Protein AF-A0A8S3K0U3-F1 (afdb_monomer)

Sequence (149 aa):
MLRKSRLRTNMLDFQEYFPNKPEQPYITDAIKQLQLLGLVSTTSVKDFTKLGLSISKLPDLSSLSMSKAVYSALRKRQCGRDLIILSSILSVLNTSAMIKSIPSKYKCAEGDFMTLLNVMNVILLVQGSVPAQEFNIDRVCNAKGLSAS

Secondary structure (DSSP, 8-state):
--------SSTTGGGGG-SSPPPHHHHHHHHHHHHHTTSB-SS-TT-B-HHHHHHTTSPP-SSHHHHHHHHHHHHH-TTHHHHHHHHHHHHH--HHHHHHHS-GGG--TT-HHHHHHHHHHHHHHHHHTS-TTT--HHHHHHHHT-S--

Structure (mmCIF, N/CA/C/O backbone):
data_AF-A0A8S3K0U3-F1
#
_entry.id   AF-A0A8S3K0U3-F1
#
loop_
_atom_site.group_PDB
_atom_site.id
_atom_site.type_symbol
_atom_site.label_atom_id
_atom_site.label_alt_id
_atom_site.label_comp_id
_atom_site.label_asym_id
_atom_site.label_entity_id
_atom_site.label_seq_id
_atom_site.pdbx_PDB_ins_code
_atom_site.Cartn_x
_atom_site.Cartn_y
_atom_site.Cartn_z
_atom_site.occupancy
_atom_site.B_iso_or_equiv
_atom_site.auth_seq_id
_atom_site.auth_comp_id
_atom_site.auth_asym_id
_atom_site.auth_atom_id
_atom_site.pdbx_PDB_model_num
ATOM 1 N N . MET A 1 1 ? 37.350 -10.585 2.686 1.00 34.91 1 MET A N 1
ATOM 2 C CA . MET A 1 1 ? 37.357 -9.658 1.532 1.00 34.91 1 MET A CA 1
ATOM 3 C C . MET A 1 1 ? 35.974 -9.714 0.878 1.00 34.91 1 MET A C 1
ATOM 5 O O . MET A 1 1 ? 35.690 -10.655 0.151 1.00 34.91 1 MET A O 1
ATOM 9 N N . LEU A 1 2 ? 35.062 -8.800 1.229 1.00 29.42 2 LEU A N 1
ATOM 10 C CA . LEU A 1 2 ? 33.711 -8.750 0.645 1.00 29.42 2 LEU A CA 1
ATOM 11 C C . LEU A 1 2 ? 33.823 -8.326 -0.828 1.00 29.42 2 LEU A C 1
ATOM 13 O O . LEU A 1 2 ? 34.353 -7.253 -1.119 1.00 29.42 2 LEU A O 1
ATOM 17 N N . ARG A 1 3 ? 33.373 -9.176 -1.762 1.00 30.59 3 ARG A N 1
ATOM 18 C CA . ARG A 1 3 ? 33.322 -8.845 -3.196 1.00 30.59 3 ARG A CA 1
ATOM 19 C C . ARG A 1 3 ? 32.478 -7.578 -3.374 1.00 30.59 3 ARG A C 1
ATOM 21 O O . ARG A 1 3 ? 31.284 -7.592 -3.093 1.00 30.59 3 ARG A O 1
ATOM 28 N N . LYS A 1 4 ? 33.093 -6.491 -3.855 1.00 38.00 4 LYS A N 1
ATOM 29 C CA . LYS A 1 4 ? 32.368 -5.295 -4.306 1.00 38.00 4 LYS A CA 1
ATOM 30 C C . LYS A 1 4 ? 31.414 -5.717 -5.428 1.00 38.00 4 LYS A C 1
ATOM 32 O O . LYS A 1 4 ? 31.869 -6.165 -6.480 1.00 38.00 4 LYS A O 1
ATOM 37 N N . SER A 1 5 ? 30.112 -5.617 -5.172 1.00 37.31 5 SER A N 1
ATOM 38 C CA . SER A 1 5 ? 29.066 -5.906 -6.152 1.00 37.31 5 SER A CA 1
ATOM 39 C C . SER A 1 5 ? 29.251 -5.010 -7.383 1.00 37.31 5 SER A C 1
ATOM 41 O O . SER A 1 5 ? 29.316 -3.788 -7.254 1.00 37.31 5 SER A O 1
ATOM 43 N N . ARG A 1 6 ? 29.383 -5.612 -8.572 1.00 43.47 6 ARG A N 1
ATOM 44 C CA . ARG A 1 6 ? 29.553 -4.920 -9.865 1.00 43.47 6 ARG A CA 1
ATOM 45 C C . ARG A 1 6 ? 28.216 -4.407 -10.422 1.00 43.47 6 ARG A C 1
ATOM 47 O O . ARG A 1 6 ? 27.995 -4.474 -11.624 1.00 43.47 6 ARG A O 1
ATOM 54 N N . LEU A 1 7 ? 27.318 -3.919 -9.571 1.00 41.59 7 LEU A N 1
ATOM 55 C CA . LEU A 1 7 ? 26.062 -3.323 -10.025 1.00 41.59 7 LEU A CA 1
ATOM 56 C C . LEU A 1 7 ? 26.371 -1.962 -10.663 1.00 41.59 7 LEU A C 1
ATOM 58 O O . LEU A 1 7 ? 26.456 -0.947 -9.969 1.00 41.59 7 LEU A O 1
ATOM 62 N N . ARG A 1 8 ? 26.594 -1.934 -11.983 1.00 44.72 8 ARG A N 1
ATOM 63 C CA . ARG A 1 8 ? 26.752 -0.699 -12.753 1.00 44.72 8 ARG A CA 1
ATOM 64 C C . ARG A 1 8 ? 25.363 -0.143 -13.079 1.00 44.72 8 ARG A C 1
ATOM 66 O O . ARG A 1 8 ? 24.859 -0.218 -14.190 1.00 44.72 8 ARG A O 1
ATOM 73 N N . THR A 1 9 ? 24.783 0.527 -12.088 1.00 52.91 9 THR A N 1
ATOM 74 C CA . THR A 1 9 ? 23.955 1.734 -12.293 1.00 52.91 9 THR A CA 1
ATOM 75 C C . THR A 1 9 ? 22.685 1.655 -13.166 1.00 52.91 9 THR A C 1
ATOM 77 O O . THR A 1 9 ? 22.049 2.693 -13.324 1.00 52.91 9 THR A O 1
ATOM 80 N N . ASN A 1 10 ? 22.253 0.504 -13.699 1.00 55.81 10 ASN A N 1
ATOM 81 C CA . ASN A 1 10 ? 21.026 0.414 -14.504 1.00 55.81 10 ASN A CA 1
ATOM 82 C C . ASN A 1 10 ? 20.195 -0.854 -14.225 1.00 55.81 10 ASN A C 1
ATOM 84 O O . ASN A 1 10 ? 20.694 -1.854 -13.716 1.00 55.81 10 ASN A O 1
ATOM 88 N N . MET A 1 11 ? 18.900 -0.796 -14.554 1.00 57.72 11 MET A N 1
ATOM 89 C CA . MET A 1 11 ? 17.914 -1.833 -14.217 1.00 57.72 11 MET A CA 1
ATOM 90 C C . MET A 1 11 ? 18.153 -3.182 -14.927 1.00 57.72 11 MET A C 1
ATOM 92 O O . MET A 1 11 ? 17.677 -4.211 -14.452 1.00 57.72 11 MET A O 1
ATOM 96 N N . LEU A 1 12 ? 18.895 -3.193 -16.043 1.00 62.97 12 LEU A N 1
ATOM 97 C CA . LEU A 1 12 ? 19.199 -4.408 -16.806 1.00 62.97 12 LEU A CA 1
ATOM 98 C C . LEU A 1 12 ? 20.378 -5.186 -16.216 1.00 62.97 12 LEU A C 1
ATOM 100 O O . LEU A 1 12 ? 20.402 -6.405 -16.337 1.00 62.97 12 LEU A O 1
ATOM 104 N N . ASP A 1 13 ? 21.297 -4.526 -15.509 1.00 63.06 13 ASP A N 1
ATOM 105 C CA . ASP A 1 13 ? 22.433 -5.198 -14.863 1.00 63.06 13 ASP A CA 1
ATOM 106 C C . ASP A 1 13 ? 21.979 -6.255 -13.855 1.00 63.06 13 ASP A C 1
ATOM 108 O O . ASP A 1 13 ? 22.611 -7.296 -13.714 1.00 63.06 13 ASP A O 1
ATOM 112 N N . PHE A 1 14 ? 20.854 -6.027 -13.174 1.00 62.53 14 PHE A N 1
ATOM 113 C CA . PHE A 1 14 ? 20.304 -6.992 -12.224 1.00 62.53 14 PHE A CA 1
ATOM 114 C C . PHE A 1 14 ? 19.883 -8.304 -12.898 1.00 62.53 14 PHE A C 1
ATOM 116 O O . PHE A 1 14 ? 19.982 -9.352 -12.265 1.00 62.53 14 PHE A O 1
ATOM 123 N N . GLN A 1 15 ? 19.480 -8.273 -14.176 1.00 67.81 15 GLN A N 1
ATOM 124 C CA . GLN A 1 15 ? 19.038 -9.457 -14.926 1.00 67.81 15 GLN A CA 1
ATOM 125 C C . GLN A 1 15 ? 20.139 -10.512 -15.061 1.00 67.81 15 GLN A C 1
ATOM 127 O O . GLN A 1 15 ? 19.853 -11.709 -15.074 1.00 67.81 15 GLN A O 1
ATOM 132 N N . GLU A 1 16 ? 21.399 -10.078 -15.133 1.00 68.56 16 GLU A N 1
ATOM 133 C CA . GLU A 1 16 ? 22.550 -10.972 -15.266 1.00 68.56 16 GLU A CA 1
ATOM 134 C C . GLU A 1 16 ? 22.848 -11.760 -13.987 1.00 68.56 16 GLU A C 1
ATOM 136 O O . GLU A 1 16 ? 23.443 -12.834 -14.063 1.00 68.56 16 GLU A O 1
ATOM 141 N N . TYR A 1 17 ? 22.413 -11.257 -12.829 1.00 70.44 17 TYR A N 1
ATOM 142 C CA . TYR A 1 17 ? 22.709 -11.850 -11.524 1.00 70.44 17 TYR A CA 1
ATOM 143 C C . TYR A 1 17 ? 21.557 -12.680 -10.946 1.00 70.44 17 TYR A C 1
ATOM 145 O O . TYR A 1 17 ? 21.711 -13.240 -9.858 1.00 70.44 17 TYR A O 1
ATOM 153 N N . PHE A 1 18 ? 20.418 -12.796 -11.641 1.00 69.00 18 PHE A N 1
ATOM 154 C CA . PHE A 1 18 ? 19.365 -13.711 -11.203 1.00 69.00 18 PHE A CA 1
ATOM 155 C C . PHE A 1 18 ? 19.778 -15.166 -11.472 1.00 69.00 18 PHE A C 1
ATOM 157 O O . PHE A 1 18 ? 20.130 -15.493 -12.607 1.00 69.00 18 PHE A O 1
ATOM 164 N N . PRO A 1 19 ? 19.692 -16.062 -10.469 1.00 78.31 19 PRO A N 1
ATOM 165 C CA . PRO A 1 19 ? 20.012 -17.479 -10.648 1.00 78.31 19 PRO A CA 1
ATOM 166 C C . PRO A 1 19 ? 19.095 -18.153 -11.679 1.00 78.31 19 PRO A C 1
ATOM 168 O O . PRO A 1 19 ? 19.552 -18.999 -12.439 1.00 78.31 19 PRO A O 1
ATOM 171 N N . ASN A 1 20 ? 17.835 -17.712 -11.755 1.00 81.25 20 ASN A N 1
ATOM 172 C CA . ASN A 1 20 ? 16.884 -18.077 -12.799 1.00 81.25 20 ASN A CA 1
ATOM 173 C C . ASN A 1 20 ? 16.449 -16.802 -13.519 1.00 81.25 20 ASN A C 1
ATOM 175 O O . ASN A 1 20 ? 15.807 -15.939 -12.916 1.00 81.25 20 ASN A O 1
ATOM 179 N N . LYS A 1 21 ? 16.819 -16.665 -14.795 1.00 80.69 21 LYS A N 1
ATOM 180 C CA . LYS A 1 21 ? 16.481 -15.473 -15.576 1.00 80.69 21 LYS A CA 1
ATOM 181 C C . LYS A 1 21 ? 14.974 -15.453 -15.857 1.00 80.69 21 LYS A C 1
ATOM 183 O O . LYS A 1 21 ? 14.471 -16.434 -16.405 1.00 80.69 21 LYS A O 1
ATOM 188 N N . PRO A 1 22 ? 14.259 -14.368 -15.516 1.00 79.25 22 PRO A N 1
ATOM 189 C CA . PRO A 1 22 ? 12.858 -14.238 -15.887 1.00 79.25 22 PRO A CA 1
ATOM 190 C C . PRO A 1 22 ? 12.716 -14.183 -17.411 1.00 79.25 22 PRO A C 1
ATOM 192 O O . PRO A 1 22 ? 13.599 -13.680 -18.112 1.00 79.25 22 PRO A O 1
ATOM 195 N N . GLU A 1 23 ? 11.605 -14.702 -17.934 1.00 84.81 23 GLU A N 1
ATOM 196 C CA . GLU A 1 23 ? 11.366 -14.688 -19.377 1.00 84.81 23 GLU A CA 1
ATOM 197 C C . GLU A 1 23 ? 11.202 -13.248 -19.889 1.00 84.81 23 GLU A C 1
ATOM 199 O O . GLU A 1 23 ? 10.648 -12.372 -19.216 1.00 84.81 23 GLU A O 1
ATOM 204 N N . GLN A 1 24 ? 11.656 -13.004 -21.120 1.00 83.38 24 GLN A N 1
ATOM 205 C CA . GLN A 1 24 ? 11.610 -11.676 -21.741 1.00 83.38 24 GLN A CA 1
ATOM 206 C C . GLN A 1 24 ? 10.210 -11.040 -21.807 1.00 83.38 24 GLN A C 1
ATOM 208 O O . GLN A 1 24 ? 10.117 -9.822 -21.619 1.00 83.38 24 GLN A O 1
ATOM 213 N N . PRO A 1 25 ? 9.113 -11.795 -22.014 1.00 87.50 25 PRO A N 1
ATOM 214 C CA . PRO A 1 25 ? 7.769 -11.231 -21.950 1.00 87.50 25 PRO A CA 1
ATOM 215 C C . PRO A 1 25 ? 7.448 -10.592 -20.593 1.00 87.50 25 PRO A C 1
ATOM 217 O O . PRO A 1 25 ? 6.942 -9.471 -20.565 1.00 87.50 25 PRO A O 1
ATOM 220 N N . TYR A 1 26 ? 7.814 -11.236 -19.478 1.00 84.12 26 TYR A N 1
ATOM 221 C CA . TYR A 1 26 ? 7.574 -10.699 -18.131 1.00 84.12 26 TYR A CA 1
ATOM 222 C C . TYR A 1 26 ? 8.380 -9.429 -17.864 1.00 84.12 26 TYR A C 1
ATOM 224 O O . TYR A 1 26 ? 7.859 -8.461 -17.315 1.00 84.12 26 TYR A O 1
ATOM 232 N N . ILE A 1 27 ? 9.644 -9.409 -18.293 1.00 82.88 27 ILE A N 1
ATOM 233 C CA . ILE A 1 27 ? 10.502 -8.222 -18.199 1.0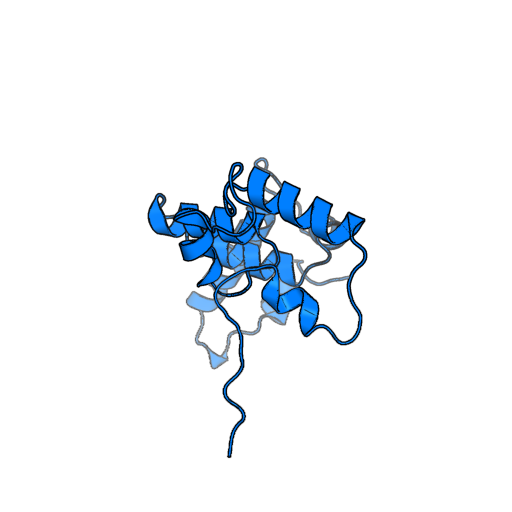0 82.88 27 ILE A CA 1
ATOM 234 C C . ILE A 1 27 ? 9.891 -7.063 -18.997 1.00 82.88 27 ILE A C 1
ATOM 236 O O . ILE A 1 27 ? 9.811 -5.935 -18.509 1.00 82.88 27 ILE A O 1
ATOM 240 N N . THR A 1 28 ? 9.447 -7.343 -20.222 1.00 86.19 28 THR A N 1
ATOM 241 C CA . THR A 1 28 ? 8.863 -6.341 -21.120 1.00 86.19 28 THR A CA 1
ATOM 242 C C . THR A 1 28 ? 7.570 -5.769 -20.546 1.00 86.19 28 THR A C 1
ATOM 244 O O . THR A 1 28 ? 7.368 -4.555 -20.586 1.00 86.19 28 THR A O 1
ATOM 247 N N . ASP A 1 29 ? 6.708 -6.620 -19.988 1.00 87.50 29 ASP A N 1
ATOM 248 C CA . ASP A 1 29 ? 5.469 -6.180 -19.353 1.00 87.50 29 ASP A CA 1
ATOM 249 C C . ASP A 1 29 ? 5.741 -5.323 -18.110 1.00 87.50 29 ASP A C 1
ATOM 251 O O . ASP A 1 29 ? 5.210 -4.219 -17.988 1.00 87.50 29 ASP A O 1
ATOM 255 N N . ALA A 1 30 ? 6.671 -5.746 -17.249 1.00 84.50 30 ALA A N 1
ATOM 256 C CA . ALA A 1 30 ? 7.073 -4.973 -16.077 1.00 84.50 30 ALA A CA 1
ATOM 257 C C . ALA A 1 30 ? 7.612 -3.580 -16.456 1.00 84.50 30 ALA A C 1
ATOM 259 O O . ALA A 1 30 ? 7.240 -2.581 -15.839 1.00 84.50 30 ALA A O 1
ATOM 260 N N . ILE A 1 31 ? 8.440 -3.481 -17.504 1.00 86.69 31 ILE A N 1
ATOM 261 C CA . ILE A 1 31 ? 8.936 -2.193 -18.014 1.00 86.69 31 ILE A CA 1
ATOM 262 C C . ILE A 1 31 ? 7.776 -1.313 -18.493 1.00 86.69 31 ILE A C 1
ATOM 264 O O . ILE A 1 31 ? 7.720 -0.136 -18.130 1.00 86.69 31 ILE A O 1
ATOM 268 N N . LYS A 1 32 ? 6.824 -1.867 -19.255 1.00 88.38 32 LYS A N 1
ATOM 269 C CA . LYS A 1 32 ? 5.641 -1.120 -19.710 1.00 88.38 32 LYS A CA 1
ATOM 270 C C . LYS A 1 32 ? 4.815 -0.604 -18.535 1.00 88.38 32 LYS A C 1
ATOM 272 O O . LYS A 1 32 ? 4.426 0.562 -18.534 1.00 88.38 32 LYS A O 1
ATOM 277 N N . GLN A 1 33 ? 4.590 -1.423 -17.510 1.00 86.31 33 GLN A N 1
ATOM 278 C CA . GLN A 1 33 ? 3.874 -0.995 -16.306 1.00 86.31 33 GLN A CA 1
ATOM 279 C C . GLN A 1 33 ? 4.616 0.131 -15.568 1.00 86.31 33 GLN A C 1
ATOM 281 O O . GLN A 1 33 ? 4.009 1.136 -15.190 1.00 86.31 33 GLN A O 1
ATOM 286 N N . LEU A 1 34 ? 5.940 0.023 -15.419 1.00 86.31 34 LEU A N 1
ATOM 287 C CA . LEU A 1 34 ? 6.775 1.070 -14.821 1.00 86.31 34 LEU A CA 1
ATOM 288 C C . LEU A 1 34 ? 6.723 2.385 -15.613 1.00 86.31 34 LEU A C 1
ATOM 290 O O . LEU A 1 34 ? 6.705 3.464 -15.014 1.00 86.31 34 LEU A O 1
ATOM 294 N N . GLN A 1 35 ? 6.667 2.312 -16.943 1.00 89.50 35 GLN A N 1
ATOM 295 C CA . GLN A 1 35 ? 6.509 3.474 -17.821 1.00 89.50 35 GLN A CA 1
ATOM 296 C C . GLN A 1 35 ? 5.113 4.097 -17.711 1.00 89.50 35 GLN A C 1
ATOM 298 O O . GLN A 1 35 ? 5.007 5.314 -17.568 1.00 89.50 35 GLN A O 1
ATOM 303 N N . LEU A 1 36 ? 4.047 3.288 -17.688 1.00 89.19 36 LEU A N 1
ATOM 304 C CA . LEU A 1 36 ? 2.669 3.758 -17.473 1.00 89.19 36 LEU A CA 1
ATOM 305 C C . LEU A 1 36 ? 2.512 4.469 -16.123 1.00 89.19 36 LEU A C 1
ATOM 307 O O . LEU A 1 36 ? 1.832 5.490 -16.010 1.00 89.19 36 LEU A O 1
ATOM 311 N N . LEU A 1 37 ? 3.195 3.975 -15.090 1.00 86.56 37 LEU A N 1
ATOM 312 C CA . LEU A 1 37 ? 3.238 4.622 -13.782 1.00 86.56 37 LEU A CA 1
ATOM 313 C C . LEU A 1 37 ? 4.148 5.864 -13.752 1.00 86.56 37 LEU A C 1
ATOM 315 O O . LEU A 1 37 ? 4.121 6.605 -12.763 1.00 86.56 37 LEU A O 1
ATOM 319 N N . GLY A 1 38 ? 4.897 6.140 -14.822 1.00 89.06 38 GLY A N 1
ATOM 320 C CA . GLY A 1 38 ? 5.820 7.269 -14.938 1.00 89.06 38 GLY A CA 1
ATOM 321 C C . GLY A 1 38 ? 7.068 7.124 -14.067 1.00 89.06 38 GLY A C 1
ATOM 322 O O . GLY A 1 38 ? 7.650 8.130 -13.662 1.00 89.06 38 GLY A O 1
ATOM 323 N N . LEU A 1 39 ? 7.451 5.893 -13.720 1.00 86.25 39 LEU A N 1
ATOM 324 C CA . LEU A 1 39 ? 8.606 5.583 -12.872 1.00 86.25 39 LEU A CA 1
ATOM 325 C C . LEU A 1 39 ? 9.882 5.407 -13.698 1.00 86.25 39 LEU A C 1
ATOM 327 O O . LEU A 1 39 ? 10.957 5.823 -13.269 1.00 86.25 39 LEU A O 1
ATOM 331 N N . VAL A 1 40 ? 9.749 4.853 -14.899 1.00 88.25 40 VAL A N 1
ATOM 332 C CA . VAL A 1 40 ? 10.826 4.696 -15.883 1.00 88.25 40 VAL A CA 1
ATOM 333 C C . VAL A 1 40 ? 10.513 5.559 -17.102 1.00 88.25 40 VAL A C 1
ATOM 335 O O . VAL A 1 40 ? 9.344 5.757 -17.440 1.00 88.25 40 VAL A O 1
ATOM 338 N N . SER A 1 41 ? 1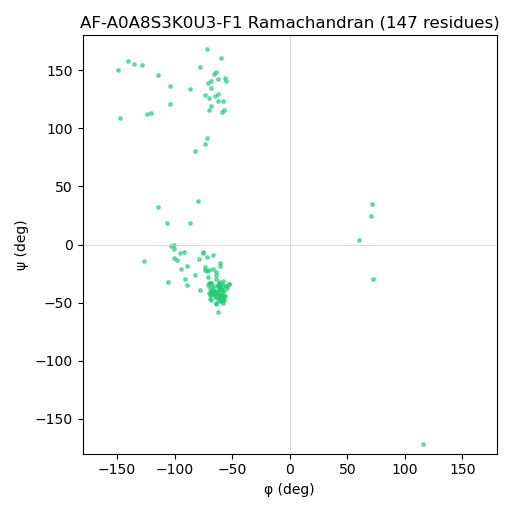1.545 6.115 -17.737 1.00 84.12 41 SER A N 1
ATOM 339 C CA . SER A 1 41 ? 11.375 6.930 -18.940 1.00 84.12 41 SER A CA 1
ATOM 340 C C . SER A 1 41 ? 10.780 6.119 -20.099 1.00 84.12 41 SER A C 1
ATOM 342 O O . SER A 1 41 ? 11.117 4.954 -20.319 1.00 84.12 41 SER A O 1
ATOM 344 N N . THR A 1 42 ? 9.912 6.756 -20.885 1.00 84.62 42 THR A N 1
ATOM 345 C CA . THR A 1 42 ? 9.372 6.185 -22.129 1.00 84.62 42 THR A CA 1
ATOM 346 C C . THR A 1 42 ? 10.401 6.171 -23.259 1.00 84.62 42 THR A C 1
ATOM 348 O O . THR A 1 42 ? 10.282 5.365 -24.175 1.00 84.62 42 THR A O 1
ATOM 351 N N . THR A 1 43 ? 11.428 7.024 -23.189 1.00 81.94 43 THR A N 1
ATOM 352 C CA . THR A 1 43 ? 12.478 7.144 -24.214 1.00 81.94 43 THR A CA 1
ATOM 353 C C . THR A 1 43 ? 13.721 6.308 -23.912 1.00 81.94 43 THR A C 1
ATOM 355 O O . THR A 1 43 ? 14.484 5.994 -24.820 1.00 81.94 43 THR A O 1
ATOM 358 N N . SER A 1 44 ? 13.929 5.930 -22.648 1.00 82.12 44 SER A N 1
ATOM 359 C CA . SER A 1 44 ? 15.069 5.129 -22.196 1.00 82.12 44 SER A CA 1
ATOM 360 C C . SER A 1 44 ? 14.646 4.235 -21.035 1.00 82.12 44 SER A C 1
ATOM 362 O O . SER A 1 44 ? 14.434 4.694 -19.915 1.00 82.12 44 SER A O 1
ATOM 364 N N . VAL A 1 45 ? 14.560 2.928 -21.287 1.00 73.88 45 VAL A N 1
ATOM 365 C CA . VAL A 1 45 ? 14.163 1.921 -20.282 1.00 73.88 45 VAL A CA 1
ATOM 366 C C . VAL A 1 45 ? 15.171 1.764 -19.138 1.00 73.88 45 VAL A C 1
ATOM 368 O O . VAL A 1 45 ? 14.899 1.074 -18.159 1.00 73.88 45 VAL A O 1
ATOM 371 N N . LYS A 1 46 ? 16.348 2.385 -19.266 1.00 72.75 46 LYS A 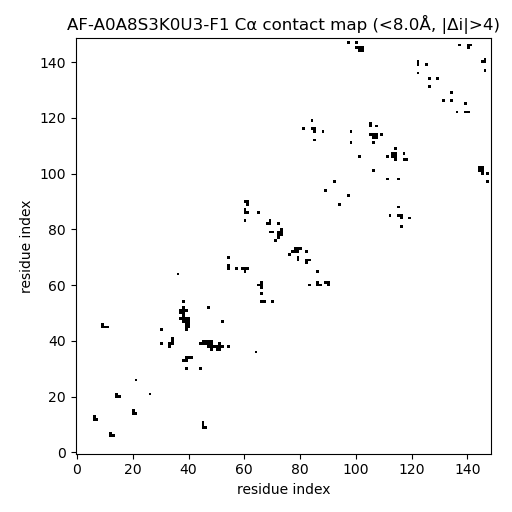N 1
ATOM 372 C CA . LYS A 1 46 ? 17.422 2.350 -18.269 1.00 72.75 46 LYS A 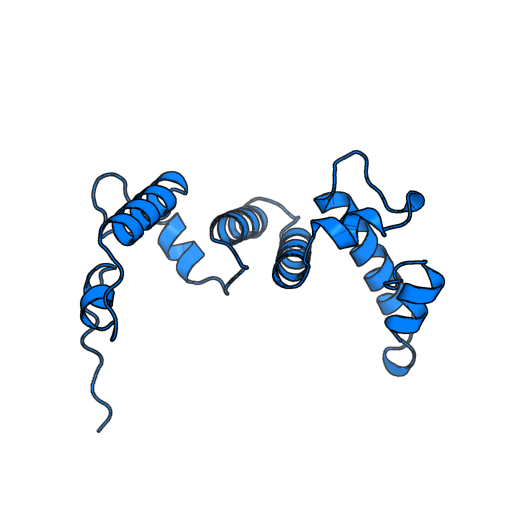CA 1
ATOM 373 C C . LYS A 1 46 ? 17.306 3.472 -17.242 1.00 72.75 46 LYS A C 1
ATOM 375 O O . LYS A 1 46 ? 17.892 3.353 -16.168 1.00 72.75 46 LYS A O 1
ATOM 380 N N . ASP A 1 47 ? 16.547 4.521 -17.553 1.00 82.88 47 ASP A N 1
ATOM 381 C CA . ASP A 1 47 ? 16.532 5.744 -16.764 1.00 82.88 47 ASP A CA 1
ATOM 382 C C . ASP A 1 47 ? 15.268 5.837 -15.914 1.00 82.88 47 ASP A C 1
ATOM 384 O O . ASP A 1 47 ? 14.138 5.883 -16.414 1.00 82.88 47 ASP A O 1
ATOM 388 N N . PHE A 1 48 ? 15.465 5.925 -14.600 1.00 82.62 48 PHE A N 1
ATOM 389 C CA . PHE A 1 48 ? 14.398 6.319 -13.695 1.00 82.62 48 PHE A CA 1
ATOM 390 C C . PHE A 1 48 ? 14.033 7.787 -13.912 1.00 82.62 48 PHE A C 1
ATOM 392 O O . PHE A 1 48 ? 14.892 8.660 -14.052 1.00 82.62 48 PHE A O 1
ATOM 399 N N . THR A 1 49 ? 12.741 8.088 -13.843 1.00 86.44 49 THR A N 1
ATOM 400 C CA . THR A 1 49 ? 12.286 9.475 -13.730 1.00 86.44 49 THR A CA 1
ATOM 401 C C . THR A 1 49 ? 12.597 10.018 -12.328 1.00 86.44 49 THR A C 1
ATOM 403 O O . THR A 1 49 ? 12.879 9.266 -11.390 1.00 86.44 49 THR A O 1
ATOM 406 N N . LYS A 1 50 ? 12.471 11.338 -12.121 1.00 87.31 50 LYS A N 1
ATOM 407 C CA . LYS A 1 50 ? 12.565 11.938 -10.770 1.00 87.31 50 LYS A CA 1
ATOM 408 C C . LYS A 1 50 ? 11.571 11.304 -9.783 1.00 87.31 50 LYS A C 1
ATOM 410 O O . LYS A 1 50 ? 11.887 11.137 -8.602 1.00 87.31 50 LYS A O 1
ATOM 415 N N . LEU A 1 51 ? 10.379 10.946 -10.270 1.00 86.00 51 LEU A N 1
ATOM 416 C CA . LEU A 1 51 ? 9.360 10.239 -9.496 1.00 86.00 51 LEU A CA 1
ATOM 417 C C . LEU A 1 51 ? 9.810 8.807 -9.178 1.00 86.00 51 LEU A C 1
ATOM 419 O O . LEU A 1 51 ? 9.761 8.416 -8.015 1.00 86.00 51 LEU A O 1
ATOM 423 N N . GLY A 1 52 ? 10.304 8.065 -10.175 1.00 84.00 52 GLY A N 1
ATOM 424 C CA . GLY A 1 52 ? 10.824 6.706 -10.001 1.00 84.00 52 GLY A CA 1
ATOM 425 C C . GLY A 1 52 ? 11.954 6.626 -8.980 1.00 84.00 52 GLY A C 1
ATOM 426 O O . GLY A 1 52 ? 11.877 5.837 -8.043 1.00 84.00 52 GLY A O 1
ATOM 427 N N . LEU A 1 53 ? 12.941 7.523 -9.074 1.00 84.62 53 LEU A N 1
ATOM 428 C CA . LEU A 1 53 ? 14.021 7.630 -8.085 1.00 84.62 53 LEU A CA 1
ATOM 429 C C . LEU A 1 53 ? 13.495 7.908 -6.677 1.00 84.62 53 LEU A C 1
ATOM 431 O O . LEU A 1 53 ? 14.015 7.369 -5.704 1.00 84.62 53 LEU A O 1
ATOM 435 N N . SER A 1 54 ? 12.471 8.751 -6.550 1.00 82.44 54 SER A N 1
ATOM 436 C CA . SER A 1 54 ? 11.899 9.071 -5.243 1.00 82.44 54 SER A CA 1
ATOM 437 C C . SER A 1 54 ? 11.134 7.890 -4.645 1.00 82.44 54 SER A C 1
ATOM 439 O O . SER A 1 54 ? 11.275 7.623 -3.456 1.00 82.44 54 SER A O 1
ATOM 441 N N . ILE A 1 55 ? 10.359 7.172 -5.461 1.00 82.25 55 ILE A N 1
ATOM 442 C CA . ILE A 1 55 ? 9.585 6.001 -5.033 1.00 82.25 55 ILE A CA 1
ATOM 443 C C . ILE A 1 55 ? 10.494 4.811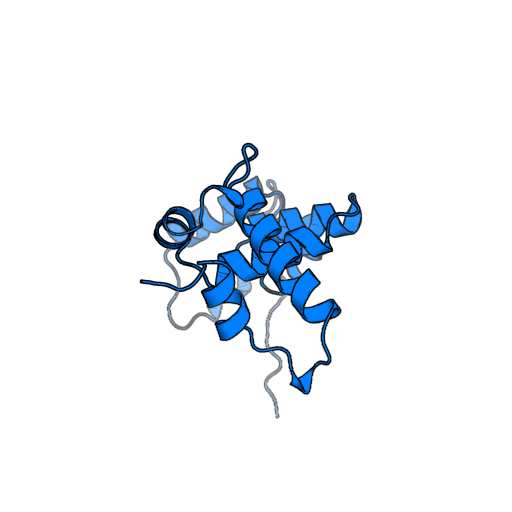 -4.720 1.00 82.25 55 ILE A C 1
ATOM 445 O O . ILE A 1 55 ? 10.237 4.114 -3.749 1.00 82.25 55 ILE A O 1
ATOM 449 N N . SER A 1 56 ? 11.599 4.628 -5.451 1.00 82.06 56 SER A N 1
ATOM 450 C CA . SER A 1 56 ? 12.575 3.552 -5.190 1.00 82.06 56 SER A CA 1
ATOM 451 C C . SER A 1 56 ? 13.229 3.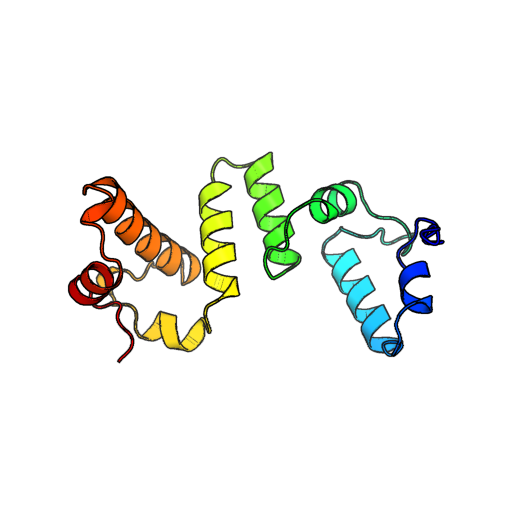610 -3.801 1.00 82.06 56 SER A C 1
ATOM 453 O O . SER A 1 56 ? 13.841 2.641 -3.367 1.00 82.06 56 SER A O 1
ATOM 455 N N . LYS A 1 57 ? 13.116 4.752 -3.109 1.00 81.44 57 LYS A N 1
ATOM 456 C CA . LYS A 1 57 ? 13.633 4.972 -1.751 1.00 81.44 57 LYS A CA 1
ATOM 457 C C . LYS A 1 57 ? 12.585 4.739 -0.662 1.00 81.44 57 LYS A C 1
ATOM 459 O O . LYS A 1 57 ? 12.918 4.839 0.516 1.00 81.44 57 LYS A O 1
ATOM 464 N N . LEU A 1 58 ? 11.325 4.522 -1.036 1.00 76.06 58 LEU A N 1
ATOM 465 C CA . LEU A 1 58 ? 10.273 4.194 -0.082 1.00 76.06 58 LEU A CA 1
ATOM 466 C C . LEU A 1 58 ? 10.386 2.722 0.331 1.00 76.06 58 LEU A C 1
ATOM 468 O O . LEU A 1 58 ? 10.881 1.910 -0.452 1.00 76.06 58 LEU A O 1
ATOM 472 N N . PRO A 1 59 ? 9.918 2.367 1.540 1.00 75.75 59 PRO A N 1
ATOM 473 C CA . PRO A 1 59 ? 9.710 0.967 1.877 1.00 75.75 59 PRO A CA 1
ATOM 474 C C . PRO A 1 59 ? 8.710 0.332 0.904 1.00 75.75 59 PRO A C 1
ATOM 476 O O . PRO A 1 59 ? 7.929 1.029 0.247 1.00 75.75 59 PRO A O 1
ATOM 479 N N . ASP A 1 60 ? 8.726 -0.996 0.829 1.00 76.69 60 ASP A N 1
ATOM 480 C CA . ASP A 1 60 ? 7.725 -1.723 0.061 1.00 76.69 60 ASP A CA 1
ATOM 481 C C . ASP A 1 60 ? 6.328 -1.474 0.654 1.00 76.69 60 ASP A C 1
ATOM 483 O O . ASP A 1 60 ? 6.085 -1.684 1.842 1.00 76.69 60 ASP A O 1
ATOM 487 N N . LEU A 1 61 ? 5.426 -0.977 -0.193 1.00 73.75 61 LEU A N 1
ATOM 488 C CA . LEU A 1 61 ? 4.034 -0.651 0.123 1.00 73.75 61 LEU A CA 1
ATOM 489 C C . LEU A 1 61 ? 3.089 -1.581 -0.654 1.00 73.75 61 LEU A C 1
ATOM 491 O O . LEU A 1 61 ? 1.995 -1.192 -1.063 1.00 73.75 61 LEU A O 1
ATOM 495 N N . SER A 1 62 ? 3.546 -2.817 -0.889 1.00 70.75 62 SER A N 1
ATOM 496 C CA . SER A 1 62 ? 2.820 -3.948 -1.491 1.00 70.75 62 SER A CA 1
ATOM 497 C C . SER A 1 62 ? 2.563 -3.842 -2.986 1.00 70.75 62 SER A C 1
ATOM 499 O O . SER A 1 62 ? 2.481 -4.854 -3.673 1.00 70.75 62 SER A O 1
ATOM 501 N N . SER A 1 63 ? 2.427 -2.629 -3.517 1.00 81.12 63 SER A N 1
ATOM 502 C CA . SER A 1 63 ? 2.370 -2.398 -4.955 1.00 81.12 63 SER A CA 1
ATOM 503 C C . SER A 1 63 ? 2.959 -1.045 -5.325 1.00 81.12 63 SER A C 1
ATOM 505 O O . SER A 1 63 ? 2.839 -0.067 -4.587 1.00 81.12 63 SER A O 1
ATOM 507 N N . LEU A 1 64 ? 3.515 -0.956 -6.532 1.00 80.62 64 LEU A N 1
ATOM 508 C CA . LEU A 1 64 ? 4.051 0.295 -7.076 1.00 80.62 64 LEU A CA 1
ATOM 509 C C . LEU A 1 64 ? 2.981 1.391 -7.197 1.00 80.62 64 LEU A C 1
ATOM 511 O O . LEU A 1 64 ? 3.268 2.570 -6.972 1.00 80.62 64 LEU A O 1
ATOM 515 N N . SER A 1 65 ? 1.738 1.012 -7.509 1.00 83.19 65 SER A N 1
ATOM 516 C CA . SER A 1 65 ? 0.591 1.926 -7.530 1.00 83.19 65 SER A CA 1
ATOM 517 C C . SER A 1 65 ? 0.324 2.523 -6.147 1.00 83.19 65 SER A C 1
ATOM 519 O O . SER A 1 65 ? 0.130 3.735 -6.031 1.00 83.19 65 SER A O 1
ATOM 521 N N . MET A 1 66 ? 0.389 1.703 -5.092 1.00 82.06 66 MET A N 1
ATOM 522 C CA . MET A 1 66 ? 0.242 2.165 -3.712 1.00 82.06 66 MET A CA 1
ATOM 523 C C . MET A 1 66 ? 1.428 3.030 -3.278 1.00 82.06 66 MET A C 1
ATOM 525 O O . MET A 1 66 ? 1.219 4.116 -2.741 1.00 82.06 66 MET A O 1
ATOM 529 N N . SER A 1 67 ? 2.667 2.644 -3.606 1.00 83.38 67 SER A N 1
ATOM 530 C CA . SER A 1 67 ? 3.850 3.474 -3.340 1.00 83.38 67 SER A CA 1
ATOM 531 C C . SER A 1 67 ? 3.734 4.857 -3.986 1.00 83.38 67 SER A C 1
ATOM 533 O O . SER A 1 67 ? 4.064 5.869 -3.365 1.00 83.38 67 SER A O 1
ATOM 535 N N . LYS A 1 68 ? 3.205 4.935 -5.214 1.00 83.75 68 LYS A N 1
ATOM 536 C CA . LYS A 1 68 ? 2.941 6.205 -5.905 1.00 83.75 68 LYS A CA 1
ATOM 537 C C . LYS A 1 68 ? 1.829 7.019 -5.241 1.00 83.75 68 LYS A C 1
ATOM 539 O O . LYS A 1 68 ? 1.959 8.246 -5.142 1.00 83.75 68 LYS A O 1
ATOM 544 N N . ALA A 1 69 ? 0.758 6.369 -4.790 1.00 85.44 69 ALA A N 1
ATOM 545 C CA . ALA A 1 69 ? -0.335 7.021 -4.075 1.00 85.44 69 ALA A CA 1
ATOM 546 C C . ALA A 1 69 ? 0.147 7.603 -2.737 1.00 85.44 69 ALA A C 1
ATOM 548 O O . ALA A 1 69 ? -0.017 8.800 -2.502 1.00 85.44 69 ALA A O 1
ATOM 549 N N . VAL A 1 70 ? 0.843 6.804 -1.923 1.00 83.69 70 VAL A N 1
ATOM 550 C CA . VAL A 1 70 ? 1.442 7.226 -0.646 1.00 83.69 70 VAL A CA 1
ATOM 551 C C . VAL A 1 70 ? 2.449 8.355 -0.858 1.00 83.69 70 VAL A C 1
ATOM 553 O O . VAL A 1 70 ? 2.377 9.367 -0.164 1.00 83.69 70 VAL A O 1
ATOM 556 N N . TYR A 1 71 ? 3.336 8.251 -1.855 1.00 83.81 71 TYR A N 1
ATOM 557 C CA . TYR A 1 71 ? 4.271 9.331 -2.189 1.00 83.81 71 TYR A CA 1
ATOM 558 C C . TYR A 1 71 ? 3.544 10.639 -2.523 1.00 83.81 71 TYR A C 1
ATOM 560 O O . TYR A 1 71 ? 3.911 11.713 -2.040 1.00 83.81 71 TYR A O 1
ATOM 568 N N . SER A 1 72 ? 2.496 10.551 -3.347 1.00 85.88 72 SER A N 1
ATOM 569 C CA . SER A 1 72 ? 1.696 11.710 -3.741 1.00 85.88 72 SER A CA 1
ATOM 570 C C . SER A 1 72 ? 0.969 12.316 -2.548 1.00 85.88 72 SER A C 1
ATOM 572 O O . SER A 1 72 ? 0.935 13.541 -2.434 1.00 85.88 72 SER A O 1
ATOM 574 N N . ALA A 1 73 ? 0.440 11.487 -1.646 1.00 85.88 73 ALA A N 1
ATOM 575 C CA . ALA A 1 73 ? -0.156 11.962 -0.412 1.00 85.88 73 ALA A CA 1
ATOM 576 C C . ALA A 1 73 ? 0.891 12.675 0.441 1.00 85.88 73 ALA A C 1
ATOM 578 O O . ALA A 1 73 ? 0.761 13.872 0.628 1.00 85.88 73 ALA A O 1
ATOM 579 N N . LEU A 1 74 ? 1.992 12.025 0.823 1.00 82.75 74 LEU A N 1
ATOM 580 C CA . LEU A 1 74 ? 3.039 12.622 1.666 1.00 82.75 74 LEU A CA 1
ATOM 581 C C . LEU A 1 74 ? 3.586 13.959 1.140 1.00 82.75 74 LEU A C 1
ATOM 583 O O . LEU A 1 74 ? 3.956 14.825 1.928 1.00 82.75 74 LEU A O 1
ATOM 587 N N . ARG A 1 75 ? 3.671 14.133 -0.184 1.00 82.50 75 ARG A N 1
ATOM 588 C CA . ARG A 1 75 ? 4.232 15.346 -0.800 1.00 82.50 75 ARG A CA 1
ATOM 589 C C . ARG A 1 75 ? 3.213 16.440 -1.098 1.00 82.50 75 ARG A C 1
ATOM 591 O O . ARG A 1 75 ? 3.611 17.598 -1.163 1.00 82.50 75 ARG A O 1
ATOM 598 N N . LYS A 1 76 ? 1.952 16.093 -1.371 1.00 83.44 76 LYS A N 1
ATOM 599 C CA . LYS A 1 76 ? 0.966 17.038 -1.928 1.00 83.44 76 LYS A CA 1
ATOM 600 C C . LYS A 1 76 ? -0.329 17.140 -1.128 1.00 83.44 76 LYS A C 1
ATOM 602 O O . LYS A 1 76 ? -1.115 18.045 -1.391 1.00 83.44 76 LYS A O 1
ATOM 607 N N . ARG A 1 77 ? -0.599 16.215 -0.207 1.00 75.62 77 ARG A N 1
ATOM 608 C CA . ARG A 1 77 ? -1.854 16.134 0.552 1.00 75.62 77 ARG A CA 1
ATOM 609 C C . ARG A 1 77 ? -1.554 15.882 2.033 1.00 75.62 77 ARG A C 1
ATOM 611 O O . ARG A 1 77 ? -0.539 15.310 2.391 1.00 75.62 77 ARG A O 1
ATOM 618 N N . GLN A 1 78 ? -2.458 16.259 2.926 1.00 77.38 78 GLN A N 1
ATOM 619 C CA . GLN A 1 78 ? -2.281 15.996 4.363 1.00 77.38 78 GLN A CA 1
ATOM 620 C C . GLN A 1 78 ? -2.803 14.607 4.794 1.00 77.38 78 GLN A C 1
ATOM 622 O O . GLN A 1 78 ? -3.001 14.365 5.976 1.00 77.38 78 GLN A O 1
ATOM 627 N N . CYS A 1 79 ? -2.991 13.672 3.853 1.00 82.44 79 CYS A N 1
ATOM 628 C CA . CYS A 1 79 ? -3.544 12.329 4.097 1.00 82.44 79 CYS A CA 1
ATOM 629 C C . CYS A 1 79 ? -2.503 11.193 4.025 1.00 82.44 79 CYS A C 1
ATOM 631 O O . CYS A 1 79 ? -2.850 10.027 3.844 1.00 82.44 79 CYS A O 1
ATOM 633 N N . GLY A 1 80 ? -1.205 11.507 4.140 1.00 81.75 80 GLY A N 1
ATOM 634 C CA . GLY A 1 80 ? -0.136 10.505 4.026 1.00 81.75 80 GLY A CA 1
ATOM 635 C C . GLY A 1 80 ? -0.242 9.373 5.054 1.00 81.75 80 GLY A C 1
ATOM 636 O O . GLY A 1 80 ? -0.023 8.215 4.710 1.00 81.75 80 GLY A O 1
ATOM 637 N N . ARG A 1 81 ? -0.640 9.695 6.291 1.00 83.25 81 ARG A N 1
ATOM 638 C CA . ARG A 1 81 ? -0.858 8.712 7.365 1.00 83.25 81 ARG A CA 1
ATOM 639 C C . ARG A 1 81 ? -1.943 7.698 6.999 1.00 83.25 81 ARG A C 1
ATOM 641 O O . ARG A 1 81 ? -1.718 6.501 7.143 1.00 83.25 81 ARG A O 1
ATOM 648 N N . ASP A 1 82 ? -3.075 8.172 6.494 1.00 84.25 82 ASP A N 1
ATOM 649 C CA . ASP A 1 82 ? -4.226 7.326 6.169 1.00 84.25 82 ASP A CA 1
ATOM 650 C C . ASP A 1 82 ? -3.909 6.372 5.014 1.00 84.25 82 ASP A C 1
ATOM 652 O O . ASP A 1 82 ? -4.270 5.197 5.060 1.00 84.25 82 ASP A O 1
ATOM 656 N N . LEU A 1 83 ? -3.150 6.832 4.011 1.00 82.62 83 LEU A N 1
ATOM 657 C CA . LEU A 1 83 ? -2.694 5.950 2.935 1.00 82.62 83 LEU A CA 1
ATOM 658 C C . LEU A 1 83 ? -1.643 4.934 3.387 1.00 82.62 83 LEU A C 1
ATOM 660 O O . LEU A 1 83 ? -1.639 3.819 2.875 1.00 82.62 83 LEU A O 1
ATOM 664 N N . ILE A 1 84 ? -0.770 5.276 4.339 1.00 81.62 84 ILE A N 1
ATOM 665 C CA . ILE A 1 84 ? 0.156 4.296 4.926 1.00 81.62 84 ILE A CA 1
ATOM 666 C C . ILE A 1 84 ? -0.632 3.216 5.673 1.00 81.62 84 ILE A C 1
ATOM 668 O O . ILE A 1 84 ? -0.355 2.032 5.505 1.00 81.62 84 ILE A O 1
ATOM 672 N N . ILE A 1 85 ? -1.645 3.608 6.450 1.00 83.56 85 ILE A N 1
ATOM 673 C CA . ILE A 1 85 ? -2.539 2.670 7.137 1.00 83.56 85 ILE A CA 1
ATOM 674 C C . ILE A 1 85 ? -3.221 1.744 6.125 1.00 83.56 85 ILE A C 1
ATOM 676 O O . ILE A 1 85 ? -3.165 0.525 6.274 1.00 83.56 85 ILE A O 1
ATOM 680 N N . LEU A 1 86 ? -3.810 2.305 5.068 1.00 84.44 86 LEU A N 1
ATOM 681 C CA . LEU A 1 86 ? -4.472 1.517 4.029 1.00 84.44 86 LEU A CA 1
ATOM 682 C C . LEU A 1 86 ? -3.511 0.571 3.315 1.00 84.44 86 LEU A C 1
ATOM 684 O O . LEU A 1 86 ? -3.844 -0.593 3.121 1.00 84.44 86 LEU A O 1
ATOM 688 N N . SER A 1 87 ? -2.308 1.033 2.977 1.00 81.25 87 SER A N 1
ATOM 689 C CA . SER A 1 87 ? -1.275 0.186 2.381 1.00 81.25 87 SER A CA 1
ATOM 690 C C . SER A 1 87 ? -0.943 -1.014 3.267 1.00 81.25 87 SER A C 1
ATOM 692 O O . SER A 1 87 ? -0.852 -2.128 2.762 1.00 81.25 87 SER A O 1
ATOM 694 N N . SER A 1 88 ? -0.789 -0.801 4.575 1.00 80.94 88 SER A N 1
ATOM 695 C CA . SER A 1 88 ? -0.486 -1.869 5.533 1.00 80.94 88 SER A CA 1
ATOM 696 C C . SER A 1 88 ? -1.644 -2.851 5.711 1.00 80.94 88 SER A C 1
ATOM 698 O O . SER A 1 88 ? -1.420 -4.033 5.929 1.00 80.94 88 SER A O 1
ATOM 700 N N . ILE A 1 89 ? -2.890 -2.386 5.607 1.00 81.06 89 ILE A N 1
ATOM 701 C CA . ILE A 1 89 ? -4.071 -3.255 5.666 1.00 81.06 89 ILE A CA 1
ATOM 702 C C . ILE A 1 89 ? -4.140 -4.138 4.412 1.00 81.06 89 ILE A C 1
ATOM 704 O O . ILE A 1 89 ? -4.339 -5.350 4.499 1.00 81.06 89 ILE A O 1
ATOM 708 N N . LEU A 1 90 ? -3.949 -3.537 3.237 1.00 80.19 90 LEU A N 1
ATOM 709 C CA . LEU A 1 90 ? -4.050 -4.225 1.949 1.00 80.19 90 LEU A CA 1
ATOM 710 C C . LEU A 1 90 ? -2.904 -5.215 1.704 1.00 80.19 90 LEU A C 1
ATOM 712 O O . LEU A 1 90 ? -3.070 -6.131 0.905 1.00 80.19 90 LEU A O 1
ATOM 716 N N . SER A 1 91 ? -1.767 -5.053 2.387 1.00 75.31 91 SER A N 1
ATOM 717 C CA . SER A 1 91 ? -0.627 -5.971 2.292 1.00 75.31 91 SER A CA 1
ATOM 718 C C . SER A 1 91 ? -0.880 -7.327 2.955 1.00 75.31 91 SER A C 1
ATOM 720 O O . SER A 1 91 ? -0.295 -8.328 2.546 1.00 75.31 91 SER A O 1
ATOM 722 N N . VAL A 1 92 ? -1.749 -7.357 3.971 1.00 73.69 92 VAL A N 1
ATOM 723 C CA . VAL A 1 92 ? -2.008 -8.540 4.806 1.00 73.69 92 VAL A CA 1
ATOM 724 C C . VAL A 1 92 ? -3.351 -9.192 4.474 1.00 73.69 92 VAL A C 1
ATOM 726 O O . VAL A 1 92 ? -3.498 -10.407 4.595 1.00 73.69 92 VAL A O 1
ATOM 729 N N . LEU A 1 93 ? -4.356 -8.409 4.075 1.00 70.19 93 LEU A N 1
ATOM 730 C CA . LEU A 1 93 ? -5.717 -8.919 3.929 1.00 70.19 93 LEU A CA 1
ATOM 731 C C . LEU A 1 93 ? -5.994 -9.537 2.555 1.00 70.19 93 LEU A C 1
ATOM 733 O O . LEU A 1 93 ? -5.808 -8.904 1.517 1.00 70.19 93 LEU A O 1
ATOM 737 N N . ASN A 1 94 ? -6.622 -10.717 2.557 1.00 65.06 94 ASN A N 1
ATOM 738 C CA . ASN A 1 94 ? -7.439 -11.164 1.430 1.00 65.06 94 ASN A CA 1
ATOM 739 C C . ASN A 1 94 ? -8.757 -10.367 1.442 1.00 65.06 94 ASN A C 1
ATOM 741 O O . ASN A 1 94 ? -9.750 -10.747 2.068 1.00 65.06 94 ASN A O 1
ATOM 745 N N . THR A 1 95 ? -8.713 -9.194 0.816 1.00 65.06 95 THR A N 1
ATOM 746 C CA . THR A 1 95 ? -9.678 -8.095 0.967 1.00 65.06 95 THR A CA 1
ATOM 747 C C . THR A 1 95 ? -11.132 -8.4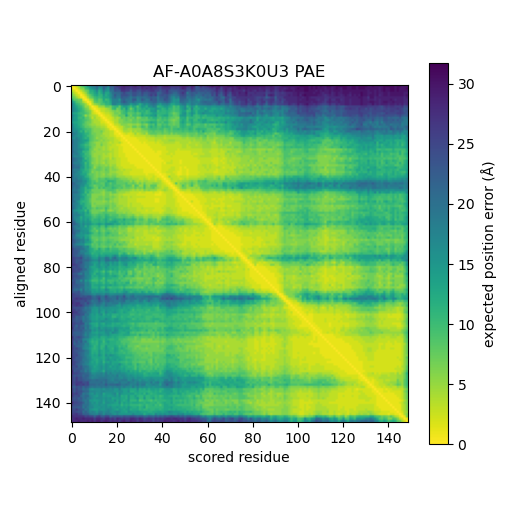95 0.722 1.00 65.06 95 THR A C 1
ATOM 749 O O . THR A 1 95 ? -12.023 -8.051 1.442 1.00 65.06 95 THR A O 1
ATOM 752 N N . SER A 1 96 ? -11.394 -9.373 -0.246 1.00 65.38 96 SER A N 1
ATOM 753 C CA . SER A 1 96 ? -12.758 -9.647 -0.718 1.00 65.38 96 SER A CA 1
ATOM 754 C C . SER A 1 96 ? -13.668 -10.362 0.295 1.00 65.38 96 SER A C 1
ATOM 756 O O . SER A 1 96 ? -14.849 -10.024 0.403 1.00 65.38 96 SER A O 1
ATOM 758 N N . ALA A 1 97 ? -13.148 -11.335 1.048 1.00 69.31 97 ALA A N 1
ATOM 759 C CA . ALA A 1 97 ? -13.925 -12.062 2.055 1.00 69.31 97 ALA A CA 1
ATOM 760 C C . ALA A 1 97 ? -14.091 -11.235 3.339 1.00 69.31 97 ALA A C 1
ATOM 762 O O . ALA A 1 97 ? -15.179 -11.184 3.911 1.00 69.31 97 ALA A O 1
ATOM 763 N N . MET A 1 98 ? -13.034 -10.523 3.734 1.00 75.88 98 MET A N 1
ATOM 764 C CA . MET A 1 98 ? -13.003 -9.714 4.952 1.00 75.88 98 MET A CA 1
ATOM 765 C C . MET A 1 98 ? -13.927 -8.490 4.862 1.00 75.88 98 MET A C 1
ATOM 767 O O . MET A 1 98 ? -14.660 -8.204 5.800 1.00 75.88 98 MET A O 1
ATOM 771 N N . ILE A 1 99 ? -14.003 -7.810 3.712 1.00 81.31 99 ILE A N 1
ATOM 772 C CA . ILE A 1 99 ? -14.917 -6.664 3.540 1.00 81.31 99 ILE A CA 1
ATOM 773 C C . ILE A 1 99 ? -16.389 -7.078 3.699 1.00 81.31 99 ILE A C 1
ATOM 775 O O . ILE A 1 99 ? -17.207 -6.322 4.233 1.00 81.31 99 ILE A O 1
ATOM 779 N N . LYS A 1 100 ? -16.749 -8.290 3.257 1.00 82.62 100 LYS A N 1
ATOM 780 C CA . LYS A 1 100 ? -18.124 -8.793 3.373 1.00 82.62 100 LYS A CA 1
ATOM 781 C C . LYS A 1 100 ? -18.535 -9.023 4.825 1.00 82.62 100 LYS A C 1
ATOM 783 O O . LYS A 1 100 ? -19.695 -8.758 5.137 1.00 82.62 100 LYS A O 1
ATOM 788 N N . SER A 1 101 ? -17.611 -9.460 5.684 1.00 85.25 101 SER A N 1
ATOM 789 C CA . SER A 1 101 ? -17.877 -9.717 7.104 1.00 85.25 101 SER A CA 1
ATOM 790 C C . SER A 1 101 ? -17.919 -8.448 7.961 1.00 85.25 101 SER A C 1
ATOM 792 O O . SER A 1 101 ? -18.399 -8.502 9.089 1.00 85.25 101 SER A O 1
ATOM 794 N N . ILE A 1 102 ? -17.470 -7.295 7.446 1.00 88.69 102 ILE A N 1
ATOM 795 C CA . ILE A 1 102 ? -17.550 -6.024 8.178 1.00 88.69 102 ILE A CA 1
ATOM 796 C C . ILE A 1 102 ? -19.027 -5.629 8.390 1.00 88.69 102 ILE A C 1
ATOM 798 O O . ILE A 1 102 ? -19.784 -5.531 7.414 1.00 88.69 102 ILE A O 1
ATOM 802 N N . PRO A 1 103 ? -19.449 -5.321 9.634 1.00 90.25 103 PRO A N 1
ATOM 803 C CA . PRO A 1 103 ? -20.798 -4.844 9.923 1.00 90.25 103 PRO A CA 1
ATOM 804 C C . PRO A 1 103 ? -21.177 -3.598 9.114 1.00 90.25 103 PRO A C 1
ATOM 806 O O . PRO A 1 103 ? -20.380 -2.671 8.970 1.00 90.25 103 PRO A O 1
ATOM 809 N N . SER A 1 104 ? -22.429 -3.530 8.651 1.00 89.81 104 SER A N 1
ATOM 810 C CA . SER A 1 104 ? -22.939 -2.443 7.794 1.00 89.81 104 SER A CA 1
ATOM 811 C C . SER A 1 104 ? -22.708 -1.041 8.363 1.00 89.81 104 SER A C 1
ATOM 813 O O . SER A 1 104 ? -22.401 -0.129 7.606 1.00 89.81 104 SER A O 1
ATOM 815 N N . LYS A 1 105 ? -22.765 -0.878 9.691 1.00 89.44 105 LYS A N 1
ATOM 816 C CA . LYS A 1 105 ? -22.506 0.396 10.388 1.00 89.44 105 LYS A CA 1
ATOM 817 C C . LYS A 1 105 ? -21.097 0.971 10.181 1.00 89.44 105 LYS A C 1
ATOM 819 O O . LYS A 1 105 ? -20.890 2.146 10.454 1.00 89.44 105 LYS A O 1
ATOM 824 N N . TYR A 1 106 ? -20.135 0.155 9.746 1.00 89.25 106 TYR A N 1
ATOM 825 C CA . TYR A 1 106 ? -18.778 0.603 9.414 1.00 89.25 106 TYR A CA 1
ATOM 826 C C . TYR A 1 106 ? -18.555 0.776 7.911 1.00 89.25 106 TYR A C 1
ATOM 828 O O . TYR A 1 106 ? -17.541 1.352 7.516 1.00 89.25 106 TYR A O 1
ATOM 836 N N . LYS A 1 107 ? -19.484 0.295 7.073 1.00 90.50 107 LYS A N 1
ATOM 837 C CA . LYS A 1 107 ? -19.384 0.427 5.619 1.00 90.50 107 LYS A CA 1
ATOM 838 C C . LYS A 1 107 ? -19.553 1.885 5.217 1.00 90.50 107 LYS A C 1
ATOM 840 O O . LYS A 1 107 ? -20.444 2.582 5.695 1.00 90.50 107 LYS A O 1
ATOM 845 N N . CYS A 1 108 ? -18.681 2.334 4.328 1.00 91.06 108 CYS A N 1
ATOM 846 C CA . CYS A 1 108 ? -18.686 3.682 3.792 1.00 91.06 108 CYS A CA 1
ATOM 847 C C . CYS A 1 108 ? -19.247 3.680 2.368 1.00 91.06 108 CYS A C 1
ATOM 849 O O . CYS A 1 108 ? -18.862 2.847 1.549 1.00 91.06 108 CYS A O 1
ATOM 851 N N . ALA A 1 109 ? -20.116 4.645 2.058 1.00 90.38 109 ALA A N 1
ATOM 852 C CA . ALA A 1 109 ? -20.660 4.824 0.710 1.00 90.38 109 ALA A CA 1
ATOM 853 C C . ALA A 1 109 ? -19.580 5.197 -0.323 1.00 90.38 109 ALA A C 1
ATOM 855 O O . ALA A 1 109 ? -19.745 4.929 -1.508 1.00 90.38 109 ALA A O 1
ATOM 856 N N . GLU A 1 110 ? -18.459 5.766 0.129 1.00 89.00 110 GLU A N 1
ATOM 857 C CA . GLU A 1 110 ? -17.301 6.098 -0.710 1.00 89.00 110 GLU A CA 1
ATOM 858 C C . GLU A 1 110 ? -16.469 4.863 -1.104 1.00 89.00 110 GLU A C 1
ATOM 860 O O . GLU A 1 110 ? -15.547 4.965 -1.912 1.00 89.00 110 GLU A O 1
ATOM 865 N N . GLY A 1 111 ? -16.798 3.687 -0.555 1.00 88.88 111 GLY A N 1
ATOM 866 C CA . GLY A 1 111 ? -16.258 2.400 -0.974 1.00 88.88 111 GLY A CA 1
ATOM 867 C C . GLY A 1 111 ? -15.429 1.673 0.083 1.00 88.88 111 GLY A C 1
ATOM 868 O O . GLY A 1 111 ? -15.347 2.043 1.261 1.00 88.88 111 GLY A O 1
ATOM 869 N N . ASP A 1 112 ? -14.800 0.589 -0.362 1.00 87.62 112 ASP A N 1
ATOM 870 C CA . ASP A 1 112 ? -14.156 -0.389 0.514 1.00 87.62 112 ASP A CA 1
ATOM 871 C C . ASP A 1 112 ? -12.908 0.157 1.213 1.00 87.62 112 ASP A C 1
ATOM 873 O O . ASP A 1 112 ? -12.692 -0.114 2.392 1.00 87.62 112 ASP A O 1
ATOM 877 N N . PHE A 1 113 ? -12.108 0.989 0.540 1.00 87.06 113 PHE A N 1
ATOM 878 C CA . PHE A 1 113 ? -10.940 1.607 1.174 1.00 87.06 113 PHE A CA 1
ATOM 879 C C . PHE A 1 113 ? -11.346 2.519 2.335 1.00 87.06 113 PHE A C 1
ATOM 881 O O . PHE A 1 113 ? -10.764 2.439 3.413 1.00 87.06 113 PHE A O 1
ATOM 888 N N . MET A 1 114 ? -12.394 3.325 2.160 1.00 88.81 114 MET A N 1
ATOM 889 C CA . MET A 1 114 ? -12.898 4.182 3.235 1.00 88.81 114 MET A CA 1
ATOM 890 C C . MET A 1 114 ? -13.536 3.367 4.360 1.00 88.81 114 MET A C 1
ATOM 892 O O . MET A 1 114 ? -13.386 3.707 5.531 1.00 88.81 114 MET A O 1
ATOM 896 N N . THR A 1 115 ? -14.164 2.237 4.030 1.00 90.38 115 THR A N 1
ATOM 897 C CA . THR A 1 115 ? -14.643 1.263 5.021 1.00 90.38 115 THR A CA 1
ATOM 898 C C . THR A 1 115 ? -13.494 0.725 5.883 1.00 90.38 115 THR A C 1
ATOM 900 O O . THR A 1 115 ? -13.582 0.750 7.110 1.00 90.38 115 THR A O 1
ATOM 903 N N . LEU A 1 116 ? -12.390 0.292 5.265 1.00 89.31 116 LEU A N 1
ATOM 904 C CA . LEU A 1 116 ? -11.213 -0.211 5.983 1.00 89.31 116 LEU A CA 1
ATOM 905 C C . LEU A 1 116 ? -10.566 0.873 6.854 1.00 89.31 116 LEU A C 1
ATOM 907 O O . LEU A 1 116 ? -10.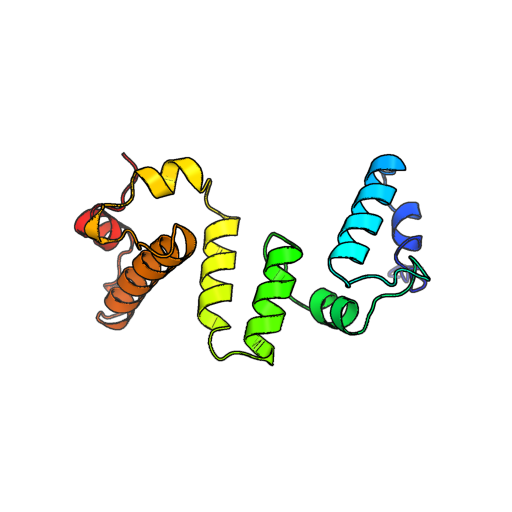216 0.613 8.007 1.00 89.31 116 LEU A O 1
ATOM 911 N N . LEU A 1 117 ? -10.457 2.099 6.336 1.00 88.94 117 LEU A N 1
ATOM 912 C CA . LEU A 1 117 ? -9.924 3.228 7.094 1.00 88.94 117 LEU A CA 1
ATOM 913 C C . LEU A 1 117 ? -10.805 3.560 8.306 1.00 88.94 117 LEU A C 1
ATOM 915 O O . LEU A 1 117 ? -10.284 3.766 9.400 1.00 88.94 117 LEU A O 1
ATOM 919 N N . ASN A 1 118 ? -12.131 3.554 8.145 1.00 90.44 118 ASN A N 1
ATOM 920 C CA . ASN A 1 118 ? -13.075 3.783 9.241 1.00 90.44 118 ASN A CA 1
ATOM 921 C C . ASN A 1 118 ? -12.930 2.739 10.347 1.00 90.44 118 ASN A C 1
ATOM 923 O O . ASN A 1 118 ? -12.869 3.096 11.524 1.00 90.44 118 ASN A O 1
ATOM 927 N N . VAL A 1 119 ? -12.835 1.458 9.979 1.00 90.56 119 VAL A N 1
ATOM 928 C CA . VAL A 1 119 ? -12.600 0.376 10.943 1.00 90.56 119 VAL A CA 1
ATOM 929 C C . VAL A 1 119 ? -11.296 0.611 11.705 1.00 90.56 119 VAL A C 1
ATOM 931 O O . VAL A 1 119 ? -11.288 0.553 12.937 1.00 90.56 119 VAL A O 1
ATOM 934 N N . MET A 1 120 ? -10.210 0.945 11.003 1.00 89.88 120 MET A N 1
ATOM 935 C CA . MET A 1 120 ? -8.929 1.196 11.658 1.00 89.88 120 MET A CA 1
ATOM 936 C C . MET A 1 120 ? -8.975 2.422 12.574 1.00 89.88 120 MET A C 1
ATOM 938 O O . MET A 1 120 ? -8.468 2.372 13.691 1.00 89.88 120 MET A O 1
ATOM 942 N N . ASN A 1 121 ? -9.630 3.504 12.153 1.00 90.25 121 ASN A N 1
ATOM 943 C CA . ASN A 1 121 ? -9.799 4.700 12.975 1.00 90.25 121 ASN A CA 1
ATOM 944 C C . ASN A 1 121 ? -10.562 4.401 14.270 1.00 90.25 121 ASN A C 1
ATOM 946 O O . ASN A 1 121 ? -10.187 4.908 15.324 1.00 90.25 121 ASN A O 1
ATOM 950 N N . VAL A 1 122 ? -11.579 3.534 14.226 1.00 90.81 122 VAL A N 1
ATOM 951 C CA . VAL A 1 122 ? -12.294 3.078 15.429 1.00 90.81 122 VAL A CA 1
ATOM 952 C C . VAL A 1 122 ? -11.364 2.310 16.369 1.00 90.81 122 VAL A C 1
ATOM 954 O O . VAL A 1 122 ? -11.379 2.560 17.573 1.00 90.81 122 VAL A O 1
ATOM 957 N N . ILE A 1 123 ? -10.543 1.399 15.840 1.00 90.19 123 ILE A N 1
ATOM 958 C CA . ILE A 1 123 ? -9.582 0.626 16.639 1.00 90.19 123 ILE A CA 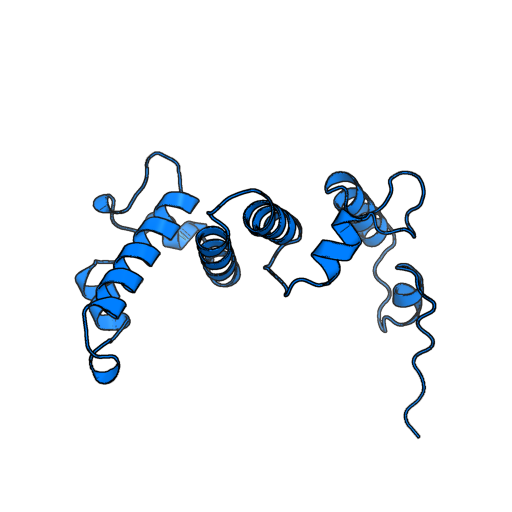1
ATOM 959 C C . ILE A 1 123 ? -8.548 1.555 17.290 1.00 90.19 123 ILE A C 1
ATOM 961 O O . ILE A 1 123 ? -8.328 1.478 18.499 1.00 90.19 123 ILE A O 1
ATOM 965 N N . LEU A 1 124 ? -7.959 2.464 16.509 1.00 89.62 124 LEU A N 1
ATOM 966 C CA . LEU A 1 124 ? -6.960 3.426 16.983 1.00 89.62 124 LEU A CA 1
ATOM 967 C C . LEU A 1 124 ? -7.532 4.390 18.024 1.00 89.62 124 LEU A C 1
ATOM 969 O O . LEU A 1 124 ? -6.838 4.753 18.970 1.00 89.62 124 LEU A O 1
ATOM 973 N N . LEU A 1 125 ? -8.795 4.792 17.878 1.00 91.44 125 LEU A N 1
ATOM 974 C CA . LEU A 1 125 ? -9.464 5.648 18.853 1.00 91.44 125 LEU A CA 1
ATOM 975 C C . LEU A 1 125 ? -9.636 4.933 20.195 1.00 91.44 125 LEU A C 1
ATOM 977 O O . LEU A 1 125 ? -9.369 5.529 21.236 1.00 91.44 125 LEU A O 1
ATOM 981 N N . VAL A 1 126 ? -10.020 3.652 20.187 1.00 91.06 126 VAL A N 1
ATOM 982 C CA . VAL A 1 126 ? -10.096 2.859 21.423 1.00 91.06 126 VAL A CA 1
ATOM 983 C C . VAL A 1 126 ? -8.711 2.703 22.042 1.00 91.06 126 VAL A C 1
ATOM 985 O O . VAL A 1 126 ? -8.566 2.943 23.234 1.00 91.06 126 VAL A O 1
ATOM 988 N N . GLN A 1 127 ? -7.694 2.382 21.238 1.00 90.56 127 GLN A N 1
ATOM 989 C CA . GLN A 1 127 ? -6.308 2.269 21.697 1.00 90.56 127 GLN A CA 1
ATOM 990 C C . GLN A 1 127 ? -5.804 3.549 22.370 1.00 90.56 127 GLN A C 1
ATOM 992 O O . GLN A 1 127 ? -5.180 3.478 23.421 1.00 90.56 127 GLN A O 1
ATOM 997 N N . GLY A 1 128 ? -6.088 4.716 21.787 1.00 91.06 128 GLY A N 1
ATOM 998 C CA . GLY A 1 128 ? -5.698 6.007 22.357 1.00 91.06 128 GLY A CA 1
ATOM 999 C C . GLY A 1 128 ? -6.493 6.413 23.601 1.00 91.06 128 GLY A C 1
ATOM 1000 O O . GLY A 1 128 ? -6.116 7.372 24.266 1.00 91.06 128 GLY A O 1
ATOM 1001 N N . SER A 1 129 ? -7.581 5.704 23.912 1.00 91.06 129 SER A N 1
ATOM 1002 C CA . SER A 1 129 ? -8.475 6.005 25.037 1.00 91.06 129 SER A CA 1
ATOM 1003 C C . SER A 1 129 ? -8.241 5.121 26.265 1.00 91.06 129 SER A C 1
ATOM 1005 O O . SER A 1 129 ? -8.907 5.318 27.278 1.00 91.06 129 SER A O 1
ATOM 1007 N N . VAL A 1 130 ? -7.334 4.141 26.191 1.00 91.00 130 VAL A N 1
ATOM 1008 C CA . VAL A 1 130 ? -7.031 3.220 27.297 1.00 91.00 130 VAL A CA 1
ATOM 1009 C C . VAL A 1 130 ? -5.526 3.163 27.575 1.00 91.00 130 VAL A C 1
ATOM 1011 O O . VAL A 1 130 ? -4.726 3.404 26.667 1.00 91.00 130 VAL A O 1
ATOM 1014 N N . PRO A 1 131 ? -5.104 2.819 28.805 1.00 92.06 131 PRO A N 1
ATOM 1015 C CA . PRO A 1 131 ? -3.707 2.513 29.084 1.00 92.06 131 PRO A CA 1
ATOM 1016 C C . PRO A 1 131 ? -3.189 1.391 28.178 1.00 92.06 131 PRO A C 1
ATOM 1018 O O . PRO A 1 131 ? -3.892 0.418 27.902 1.00 92.06 131 PRO A O 1
ATOM 1021 N N . ALA A 1 132 ? -1.928 1.487 27.748 1.00 86.19 132 ALA A N 1
ATOM 1022 C CA . ALA A 1 132 ? -1.346 0.534 26.800 1.00 86.19 132 ALA A CA 1
ATOM 1023 C C . ALA A 1 132 ? -1.389 -0.927 27.292 1.00 86.19 132 ALA A C 1
ATOM 1025 O O . ALA A 1 132 ? -1.520 -1.834 26.477 1.00 86.19 132 ALA A O 1
ATOM 1026 N N . GLN A 1 133 ? -1.314 -1.158 28.609 1.00 89.44 133 GLN A N 1
ATOM 1027 C CA . GLN A 1 133 ? -1.388 -2.504 29.197 1.00 89.44 133 GLN A CA 1
ATOM 1028 C C . GLN A 1 133 ? -2.804 -3.103 29.175 1.00 89.44 133 GLN A C 1
ATOM 1030 O O . GLN A 1 133 ? -2.957 -4.314 29.299 1.00 89.44 133 GLN A O 1
ATOM 1035 N N . GLU A 1 134 ? -3.835 -2.272 29.019 1.00 89.69 134 GLU A N 1
ATOM 1036 C CA . GLU A 1 134 ? -5.241 -2.690 29.008 1.00 89.69 134 GLU A CA 1
ATOM 1037 C C . GLU A 1 134 ? -5.792 -2.855 27.587 1.00 89.69 134 GLU A C 1
ATOM 1039 O O . GLU A 1 134 ? -6.862 -3.440 27.386 1.00 89.69 134 GLU A O 1
ATOM 1044 N N . PHE A 1 135 ? -5.070 -2.352 26.583 1.00 91.69 135 PHE A N 1
ATOM 1045 C CA . PHE A 1 135 ? -5.478 -2.486 25.197 1.00 91.69 135 PHE A CA 1
ATOM 1046 C C . PHE A 1 135 ? -5.352 -3.939 24.729 1.00 91.69 135 PHE A C 1
ATOM 1048 O O . PHE A 1 135 ? -4.260 -4.490 24.610 1.00 91.69 135 PHE A O 1
ATOM 1055 N N . ASN A 1 136 ? -6.492 -4.543 24.400 1.00 91.75 136 ASN A N 1
ATOM 1056 C CA . ASN A 1 136 ? -6.564 -5.872 23.811 1.00 91.75 136 ASN A CA 1
ATOM 1057 C C . ASN A 1 136 ? -7.343 -5.807 22.494 1.00 91.75 136 ASN A C 1
ATOM 1059 O O . ASN A 1 136 ? -8.552 -5.559 22.486 1.00 91.75 136 ASN A O 1
ATOM 1063 N N . ILE A 1 137 ? -6.638 -6.032 21.384 1.00 89.00 137 ILE A N 1
ATOM 1064 C CA . ILE A 1 137 ? -7.207 -5.921 20.039 1.00 89.00 137 ILE A CA 1
ATOM 1065 C C . ILE A 1 137 ? -8.343 -6.923 19.804 1.00 89.00 137 ILE A C 1
ATOM 1067 O O . ILE A 1 137 ? -9.371 -6.538 19.254 1.00 89.00 137 ILE A O 1
ATOM 1071 N N . ASP A 1 138 ? -8.225 -8.160 20.289 1.00 89.56 138 ASP A N 1
ATOM 1072 C CA . ASP A 1 138 ? -9.242 -9.200 20.093 1.00 89.56 138 ASP A CA 1
ATOM 1073 C C . ASP A 1 138 ? -10.546 -8.841 20.800 1.00 89.56 138 ASP A C 1
ATOM 1075 O O . ASP A 1 138 ? -11.633 -8.971 20.239 1.00 89.56 138 ASP A O 1
ATOM 1079 N N . ARG A 1 139 ? -10.452 -8.311 22.024 1.00 90.19 139 ARG A N 1
ATOM 1080 C CA . ARG A 1 139 ? -11.611 -7.828 22.778 1.00 90.19 139 ARG A CA 1
ATOM 1081 C C . ARG A 1 139 ? -12.300 -6.677 22.053 1.00 90.19 139 ARG A C 1
ATOM 1083 O O . ARG A 1 139 ? -13.529 -6.649 21.997 1.00 90.19 139 ARG A O 1
ATOM 1090 N N . VAL A 1 140 ? -11.529 -5.746 21.490 1.00 90.12 140 VAL A N 1
ATOM 1091 C CA . VAL A 1 140 ? -12.072 -4.638 20.692 1.00 90.12 140 VAL A CA 1
ATOM 1092 C C . VAL A 1 140 ? -12.760 -5.176 19.442 1.00 90.12 140 VAL A C 1
ATOM 1094 O O . VAL A 1 140 ? -13.923 -4.852 19.209 1.00 90.12 140 VAL A O 1
ATOM 1097 N N . CYS A 1 141 ? -12.091 -6.035 18.674 1.00 89.25 141 CYS A N 1
ATOM 1098 C CA . CYS A 1 141 ? -12.646 -6.633 17.465 1.00 89.25 141 CYS A CA 1
ATOM 1099 C C . CYS A 1 141 ? -13.938 -7.408 17.756 1.00 89.25 141 CYS A C 1
ATOM 1101 O O . CYS A 1 141 ? -14.946 -7.162 17.097 1.00 89.25 141 CYS A O 1
ATOM 1103 N N . ASN A 1 142 ? -13.962 -8.246 18.796 1.00 89.88 142 ASN A N 1
ATOM 1104 C CA . ASN A 1 142 ? -15.157 -8.974 19.230 1.00 89.88 142 ASN A CA 1
ATOM 1105 C C . ASN A 1 142 ? -16.301 -8.030 19.619 1.00 89.88 142 ASN A C 1
ATOM 1107 O O . ASN A 1 142 ? -17.415 -8.164 19.119 1.00 89.88 142 ASN A O 1
ATOM 1111 N N . ALA A 1 143 ? -16.029 -7.017 20.448 1.00 88.94 143 ALA A N 1
ATOM 1112 C CA . ALA A 1 143 ? -17.044 -6.048 20.868 1.00 88.94 143 ALA A CA 1
ATOM 1113 C C . ALA A 1 143 ? -17.598 -5.211 19.701 1.00 88.94 143 ALA A C 1
ATOM 1115 O O . ALA A 1 143 ? -18.719 -4.701 19.766 1.00 88.94 143 ALA A O 1
ATOM 1116 N N . LYS A 1 144 ? -16.817 -5.036 18.628 1.00 87.69 144 LYS A N 1
ATOM 1117 C CA . LYS A 1 144 ? -17.248 -4.329 17.417 1.00 87.69 144 LYS A CA 1
ATOM 1118 C C . LYS A 1 144 ? -17.852 -5.253 16.351 1.00 87.69 144 LYS A C 1
ATOM 1120 O O . LYS A 1 144 ? -18.416 -4.726 15.393 1.00 87.69 144 LYS A O 1
ATOM 1125 N N . GLY A 1 145 ? -17.812 -6.575 16.532 1.00 86.56 145 GLY A N 1
ATOM 1126 C CA . GLY A 1 145 ? -18.284 -7.559 15.551 1.00 86.56 145 GLY A CA 1
ATOM 1127 C C . GLY A 1 145 ? -17.371 -7.673 14.326 1.00 86.56 145 GLY A C 1
ATOM 1128 O O . GLY A 1 145 ? -17.863 -7.814 13.214 1.00 86.56 145 GLY A O 1
ATOM 1129 N N . LEU A 1 146 ? -16.059 -7.520 14.521 1.00 84.94 146 LEU A N 1
ATOM 1130 C CA . LEU A 1 146 ? -15.026 -7.558 13.476 1.00 84.94 146 LEU A CA 1
ATOM 1131 C C . LEU A 1 146 ? -14.237 -8.878 13.450 1.00 84.94 146 LEU A C 1
ATOM 1133 O O . LEU A 1 146 ? -13.328 -9.028 12.638 1.00 84.94 146 LEU A O 1
ATOM 1137 N N . SER A 1 147 ? -14.533 -9.811 14.351 1.00 75.31 147 SER A N 1
ATOM 1138 C CA . SER A 1 147 ? -13.893 -11.124 14.394 1.00 75.31 147 SER A CA 1
ATOM 1139 C C . SER A 1 147 ? -14.341 -11.999 13.224 1.00 75.31 147 SER A C 1
ATOM 1141 O O . SER A 1 147 ? -15.514 -12.008 12.848 1.00 75.31 147 SER A O 1
ATOM 1143 N N . ALA A 1 148 ? -13.388 -12.733 12.643 1.00 57.84 148 ALA A N 1
ATOM 1144 C CA . ALA A 1 148 ? -13.685 -13.747 11.642 1.00 57.84 148 ALA A CA 1
ATOM 1145 C C . ALA A 1 148 ? -14.564 -14.836 12.275 1.00 57.84 148 ALA A C 1
ATOM 1147 O O . ALA A 1 148 ? -14.258 -15.320 13.365 1.00 57.84 148 ALA A O 1
ATOM 1148 N N . SER A 1 149 ? -15.672 -15.151 11.603 1.00 47.38 149 SER A N 1
ATOM 1149 C CA . SER A 1 149 ? -16.500 -16.328 11.891 1.00 47.38 149 SER A CA 1
ATOM 1150 C C . SER A 1 149 ? -15.819 -17.582 11.366 1.00 47.38 149 SER A C 1
ATOM 1152 O O . SER A 1 149 ? -15.244 -17.487 10.257 1.00 47.38 149 SER A O 1
#

Solvent-accessible surface area (backbone atoms only — not comparable to full-atom values): 8985 Å² total; per-residue (Å²): 135,83,80,79,77,86,76,70,88,39,73,67,56,57,56,77,70,41,95,71,67,76,57,66,68,61,55,53,50,50,51,51,52,34,32,76,72,49,26,27,36,89,91,40,86,61,41,64,28,79,59,23,57,56,50,74,72,51,75,91,38,81,40,74,70,48,39,51,50,34,51,46,21,62,76,75,44,97,50,26,67,60,42,49,52,49,34,60,49,61,65,73,48,73,56,76,66,56,60,70,61,48,51,71,93,49,59,39,94,91,32,69,70,54,18,54,49,49,51,48,51,54,53,51,52,53,50,76,72,44,59,78,91,74,58,50,68,66,62,52,31,53,78,69,50,62,58,86,129

Organism: NCBI:txid392030

Mean predicted aligned error: 9.78 Å

pLDDT: mean 79.96, std 13.3, range [29.42, 92.06]

InterPro domains:
  IPR007502 Helicase-associated domain [SM00847] (29-117)

Foldseek 3Di:
DDPDDPPPQWPCSVQVVDPDRDDPVVVVVVLVVCVVLQQAPPVDSGDGDPLVVVLVPDPDLPDPVLSSVLVCCVVPHVCNVLSSQLSVVVNPDPQPVQQVQQDPVLADPVDSSSSSSSVVVQLVVVCVVDDVVPRDSVVSCVVNSSDDD

Radius of gyration: 20.59 Å; Cα contacts (8 Å, |Δi|>4): 109; chains: 1; bounding box: 60×35×53 Å